Protein AF-A0A6G4AC34-F1 (afdb_monomer)

InterPro domains:
  IPR002347 Short-chain dehydrogenase/reductase SDR [PF13561] (2-42)
  IPR036291 NAD(P)-binding domain superfamily [SSF51735] (3-43)
  IPR050259 Short-chain dehydrogenases/reductases [PTHR42879] (2-43)

Solvent-accessible surface area (backbone atoms only — not comparable to full-atom values): 2987 Å² total; per-residue (Å²): 107,90,66,24,69,44,86,59,82,84,54,71,64,63,54,49,51,54,50,53,46,60,76,33,79,89,30,75,87,71,73,99,73,88,82,90,87,62,44,49,44,80,79,113

Sequence (44 aa):
MESAALKRLVEPEEVAEAVAFLCSPQAASMTGTDIVIDGGWTAR

Organism: NCBI:txid114699

Mean predicted aligned error: 3.21 Å

Structure (mmCIF, N/CA/C/O backbone):
data_AF-A0A6G4AC34-F1
#
_entry.id   AF-A0A6G4AC34-F1
#
loop_
_atom_site.group_PDB
_atom_site.id
_atom_site.type_symbol
_atom_site.label_atom_id
_atom_site.label_alt_id
_atom_site.label_comp_id
_atom_site.label_asym_id
_atom_site.label_entity_id
_atom_site.label_seq_id
_atom_site.pdbx_PDB_ins_code
_atom_site.Cartn_x
_atom_site.Cartn_y
_atom_site.Cartn_z
_atom_site.occupancy
_atom_site.B_iso_or_equiv
_atom_site.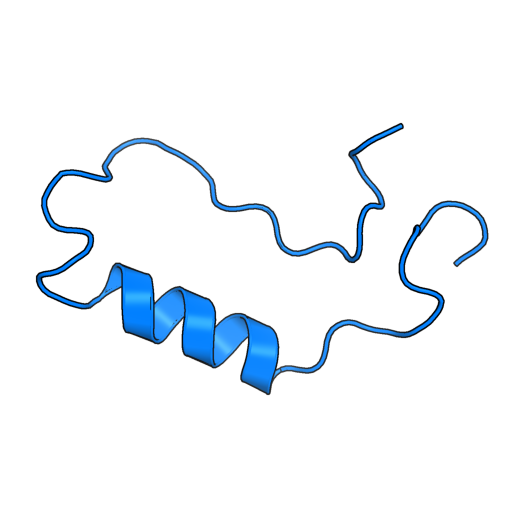auth_seq_id
_atom_site.auth_comp_id
_atom_site.auth_asym_id
_atom_site.auth_atom_id
_atom_site.pdbx_PDB_model_num
ATOM 1 N N . MET A 1 1 ? 4.687 -1.349 -21.281 1.00 61.84 1 MET A N 1
ATOM 2 C CA . MET A 1 1 ? 5.812 -1.441 -20.315 1.00 61.84 1 MET A CA 1
ATOM 3 C C . MET A 1 1 ? 6.938 -0.433 -20.561 1.00 61.84 1 MET A C 1
ATOM 5 O O . MET A 1 1 ? 7.839 -0.330 -19.732 1.00 61.84 1 MET A O 1
ATOM 9 N N . GLU A 1 2 ? 6.922 0.338 -21.652 1.00 70.75 2 GLU A N 1
ATOM 10 C CA . GLU A 1 2 ? 7.931 1.387 -21.865 1.00 70.75 2 GLU A CA 1
ATOM 11 C C . GLU A 1 2 ? 7.890 2.448 -20.747 1.00 70.75 2 GLU A C 1
ATOM 13 O O . GLU A 1 2 ? 8.942 2.830 -20.223 1.00 70.75 2 GLU A O 1
ATOM 18 N N . SER A 1 3 ? 6.677 2.789 -20.282 1.00 77.50 3 SER A N 1
ATOM 19 C CA . SER A 1 3 ? 6.433 3.784 -19.230 1.00 77.50 3 SER A CA 1
ATOM 20 C C . SER A 1 3 ? 6.641 3.301 -17.783 1.00 77.50 3 SER A C 1
ATOM 22 O O . SER A 1 3 ? 7.166 4.053 -16.970 1.00 77.50 3 SER A O 1
ATOM 24 N N . ALA A 1 4 ? 6.328 2.049 -17.440 1.00 88.56 4 ALA A N 1
ATOM 25 C CA . ALA A 1 4 ? 6.544 1.546 -16.074 1.00 88.56 4 ALA A CA 1
ATOM 26 C C . ALA A 1 4 ? 8.035 1.575 -15.688 1.00 88.56 4 ALA A C 1
ATOM 28 O O . ALA A 1 4 ? 8.886 1.171 -16.489 1.00 88.56 4 ALA A O 1
ATOM 29 N N . ALA A 1 5 ? 8.360 2.042 -14.482 1.00 91.94 5 ALA A N 1
ATOM 30 C CA . ALA A 1 5 ? 9.711 1.950 -13.927 1.00 91.94 5 ALA A CA 1
ATOM 31 C C . ALA A 1 5 ? 10.069 0.485 -13.637 1.00 91.94 5 ALA A C 1
ATOM 33 O O . ALA A 1 5 ? 11.141 0.010 -14.018 1.00 91.94 5 ALA A O 1
ATOM 34 N N . LEU A 1 6 ? 9.126 -0.257 -13.052 1.00 93.06 6 LEU A N 1
ATOM 35 C CA . LEU A 1 6 ? 9.231 -1.698 -12.887 1.00 93.06 6 LEU A CA 1
ATOM 36 C C . LEU A 1 6 ? 8.927 -2.381 -14.225 1.00 93.06 6 LEU A C 1
ATOM 38 O O . LEU A 1 6 ? 7.824 -2.307 -14.761 1.00 93.06 6 LEU A O 1
ATOM 42 N N . LYS A 1 7 ? 9.929 -3.056 -14.795 1.00 93.69 7 LYS A N 1
ATOM 43 C CA . LYS A 1 7 ? 9.835 -3.764 -16.085 1.00 93.69 7 LYS A CA 1
ATOM 44 C C . LYS A 1 7 ? 9.238 -5.165 -15.941 1.00 93.69 7 LYS A C 1
ATOM 46 O O . LYS A 1 7 ? 9.697 -6.109 -16.573 1.00 93.69 7 LYS A O 1
ATOM 51 N N . ARG A 1 8 ? 8.187 -5.277 -15.135 1.00 94.31 8 ARG A N 1
ATOM 52 C CA . ARG A 1 8 ? 7.349 -6.468 -14.979 1.00 94.31 8 ARG A CA 1
ATOM 53 C C . ARG A 1 8 ? 5.92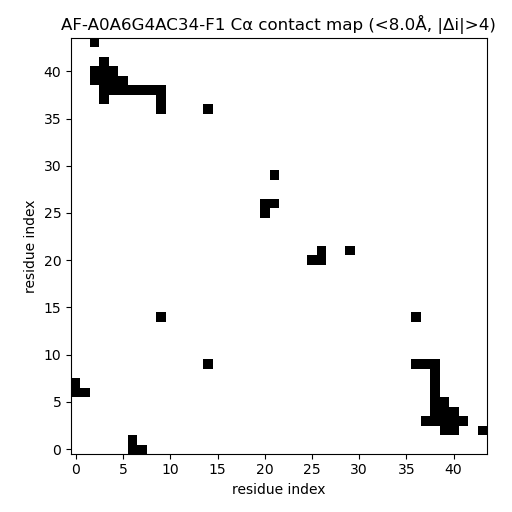9 -6.045 -14.623 1.00 94.31 8 ARG A C 1
ATOM 55 O O . ARG A 1 8 ? 5.698 -4.879 -14.308 1.00 94.31 8 ARG A O 1
ATOM 62 N N . LEU A 1 9 ? 4.996 -6.985 -14.687 1.00 94.31 9 LEU A N 1
ATOM 63 C CA . LEU A 1 9 ? 3.657 -6.763 -14.157 1.00 94.31 9 LEU A CA 1
ATOM 64 C C . LEU A 1 9 ? 3.700 -6.741 -12.624 1.00 94.31 9 LEU A C 1
ATOM 66 O O . LEU A 1 9 ? 4.591 -7.337 -12.014 1.00 94.31 9 LEU A O 1
ATOM 70 N N . VAL A 1 10 ? 2.755 -6.010 -12.035 1.00 95.44 10 VAL A N 1
ATOM 71 C CA . VAL A 1 10 ? 2.444 -6.114 -10.608 1.00 95.44 10 VAL A CA 1
ATOM 72 C C . VAL A 1 10 ? 1.773 -7.465 -10.393 1.00 95.44 10 VAL A C 1
ATOM 74 O O . VAL A 1 10 ? 0.840 -7.80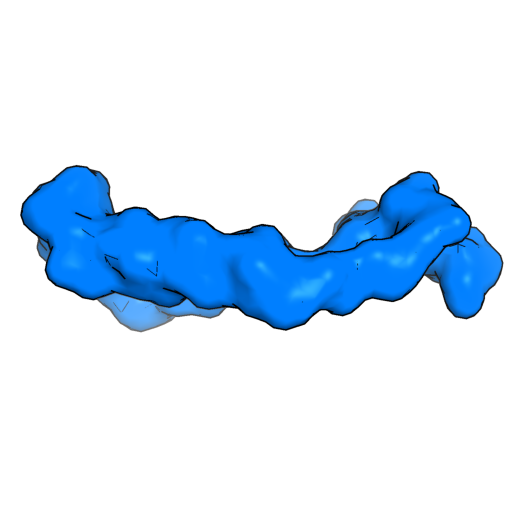6 -11.124 1.00 95.44 10 VAL A O 1
ATOM 77 N N . GLU A 1 11 ? 2.259 -8.221 -9.418 1.00 97.19 11 GLU A N 1
ATOM 78 C CA . GLU A 1 11 ? 1.685 -9.513 -9.061 1.00 97.19 11 GLU A CA 1
ATOM 79 C C . GLU A 1 11 ? 0.472 -9.321 -8.131 1.00 97.19 11 GLU A C 1
ATOM 81 O O . GLU A 1 11 ?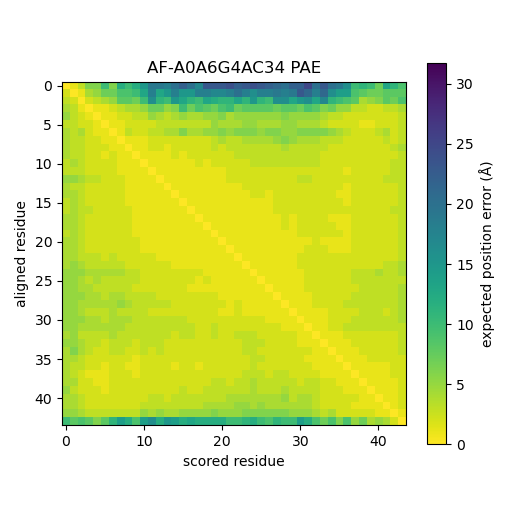 0.446 -8.372 -7.337 1.00 97.19 11 GLU A O 1
ATOM 86 N N . PRO A 1 12 ? -0.545 -10.201 -8.189 1.00 98.00 12 PRO A N 1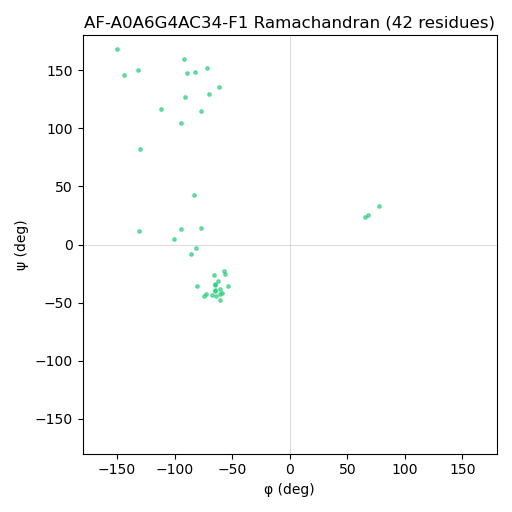
ATOM 87 C CA . PRO A 1 12 ? -1.733 -10.102 -7.337 1.00 98.00 12 PRO A CA 1
ATOM 88 C C . PRO A 1 12 ? -1.419 -10.019 -5.838 1.00 98.00 12 PRO A C 1
ATOM 90 O O . PRO A 1 12 ? -2.095 -9.301 -5.100 1.00 98.00 12 PRO A O 1
ATOM 93 N N . GLU A 1 13 ? -0.376 -10.713 -5.386 1.00 98.25 13 GLU A N 1
ATOM 94 C CA . GLU A 1 13 ? 0.056 -10.741 -3.990 1.00 98.25 13 GLU A CA 1
ATOM 95 C C . GLU A 1 13 ? 0.540 -9.365 -3.516 1.00 98.25 13 GLU A C 1
ATOM 97 O O . GLU A 1 13 ? 0.280 -8.983 -2.378 1.00 98.25 13 GLU A O 1
ATOM 102 N N . GLU A 1 14 ? 1.166 -8.569 -4.388 1.00 97.38 14 GLU A N 1
ATOM 103 C CA . GLU A 1 14 ? 1.603 -7.208 -4.046 1.00 97.38 14 GLU A CA 1
ATOM 104 C C . GLU A 1 14 ? 0.405 -6.291 -3.756 1.00 97.38 14 GLU A C 1
ATOM 106 O O . GLU A 1 14 ? 0.462 -5.443 -2.863 1.00 97.38 14 GLU A O 1
ATOM 111 N N . VAL A 1 15 ? -0.707 -6.487 -4.472 1.00 97.44 15 VAL A N 1
ATOM 112 C CA . VAL A 1 15 ? -1.965 -5.774 -4.209 1.00 97.44 15 VAL A CA 1
ATOM 113 C C . VAL A 1 15 ? -2.615 -6.289 -2.924 1.00 97.44 15 VAL A C 1
ATOM 115 O O . VAL A 1 15 ? -3.085 -5.490 -2.113 1.00 97.44 15 VAL A O 1
ATOM 118 N N . ALA A 1 16 ? -2.622 -7.607 -2.709 1.00 98.31 16 ALA A N 1
ATOM 119 C CA . ALA A 1 16 ? -3.209 -8.222 -1.522 1.00 98.31 16 ALA A CA 1
ATOM 120 C C . ALA A 1 16 ? -2.531 -7.752 -0.225 1.00 98.31 16 ALA A C 1
ATOM 122 O O . ALA A 1 16 ? -3.226 -7.421 0.734 1.00 98.31 16 ALA A O 1
ATOM 123 N N . GLU A 1 17 ? -1.202 -7.650 -0.205 1.00 98.25 17 GLU A N 1
ATOM 124 C CA . GLU A 1 17 ? -0.448 -7.150 0.952 1.00 98.25 17 GLU A CA 1
ATOM 125 C C . GLU A 1 17 ? -0.750 -5.673 1.249 1.00 98.25 17 GLU A C 1
ATOM 127 O O . GLU A 1 17 ? -0.935 -5.288 2.405 1.00 98.25 17 GLU A O 1
ATOM 132 N N . ALA A 1 18 ? -0.884 -4.834 0.217 1.00 97.81 18 ALA A N 1
ATOM 133 C CA . ALA A 1 18 ? -1.275 -3.438 0.404 1.00 97.81 18 ALA A CA 1
ATOM 134 C C . ALA A 1 18 ? -2.699 -3.306 0.973 1.00 97.81 18 ALA A C 1
ATOM 136 O O . ALA A 1 18 ? -2.944 -2.481 1.856 1.00 97.81 18 ALA A O 1
ATOM 137 N N . VAL A 1 19 ? -3.630 -4.150 0.515 1.00 98.12 19 VAL A N 1
ATOM 138 C CA . VAL A 1 19 ? -4.983 -4.236 1.081 1.00 98.12 19 VAL A CA 1
ATOM 139 C C . VAL A 1 19 ? -4.933 -4.725 2.530 1.00 98.12 19 VAL A C 1
ATOM 141 O O . VAL A 1 19 ? -5.583 -4.136 3.391 1.00 98.12 19 VAL A O 1
ATOM 144 N N . ALA A 1 20 ? -4.134 -5.752 2.830 1.00 98.44 20 ALA A N 1
ATOM 145 C CA . ALA A 1 20 ? -3.968 -6.265 4.187 1.00 98.44 20 ALA A CA 1
ATOM 146 C C . ALA A 1 20 ? -3.439 -5.182 5.141 1.00 98.44 20 ALA A C 1
ATOM 148 O O . ALA A 1 20 ? -3.963 -5.029 6.246 1.00 98.44 20 ALA A O 1
ATOM 149 N N . PHE A 1 21 ? -2.471 -4.373 4.696 1.00 98.12 21 PHE A N 1
ATOM 150 C CA . PHE A 1 21 ? -2.008 -3.196 5.429 1.00 98.12 21 PHE A CA 1
ATOM 151 C C . PHE A 1 21 ? -3.135 -2.176 5.654 1.00 98.12 21 PHE A C 1
ATOM 153 O O . PHE A 1 21 ? -3.335 -1.733 6.784 1.00 98.12 21 PHE A O 1
ATOM 160 N N . LEU A 1 22 ? -3.909 -1.832 4.622 1.00 97.88 22 LEU A N 1
ATOM 161 C CA . LEU A 1 22 ? -5.025 -0.886 4.749 1.00 97.88 22 LEU A CA 1
ATOM 162 C C . LEU A 1 22 ? -6.127 -1.368 5.704 1.00 97.88 22 LEU A C 1
ATOM 164 O O . LEU A 1 22 ? -6.763 -0.556 6.371 1.00 97.88 22 LEU A O 1
ATOM 168 N N . CYS A 1 23 ? -6.345 -2.678 5.803 1.00 98.00 23 CYS A N 1
ATOM 169 C CA . CYS A 1 23 ? -7.295 -3.273 6.743 1.00 98.00 23 CYS A CA 1
ATOM 170 C C . CYS A 1 23 ? -6.741 -3.428 8.171 1.00 98.00 23 CYS A C 1
ATOM 172 O O . CYS A 1 23 ? -7.461 -3.880 9.063 1.00 98.00 23 CYS A O 1
ATOM 174 N N . SER A 1 24 ? -5.474 -3.087 8.400 1.00 98.50 24 SER A N 1
ATOM 175 C CA . SER A 1 24 ? -4.805 -3.259 9.686 1.00 98.50 24 SER A CA 1
ATOM 176 C C . SER A 1 24 ? -4.907 -2.008 10.578 1.00 98.50 24 SER A C 1
ATOM 178 O O . SER A 1 24 ? -5.105 -0.897 10.078 1.00 98.50 24 SER A O 1
ATOM 180 N N . PRO A 1 25 ? -4.712 -2.131 11.908 1.00 98.50 25 PRO A N 1
ATOM 181 C CA . PRO A 1 25 ? -4.662 -0.977 12.813 1.00 98.50 25 PRO A CA 1
ATOM 182 C C . PRO A 1 25 ? -3.590 0.064 12.454 1.00 98.50 25 PRO A C 1
ATOM 184 O O . PRO A 1 25 ? -3.699 1.225 12.843 1.00 98.50 25 PRO A O 1
ATOM 187 N N . GLN A 1 26 ? -2.552 -0.331 11.716 1.00 98.31 26 GLN A N 1
ATOM 188 C CA . GLN A 1 26 ? -1.453 0.538 11.302 1.00 98.31 26 GLN A CA 1
ATOM 189 C C . GLN A 1 26 ? -1.916 1.636 10.334 1.00 98.31 26 GLN A C 1
ATOM 191 O O . GLN A 1 26 ? -1.319 2.711 10.307 1.00 98.31 26 GLN A O 1
ATOM 196 N N . ALA A 1 27 ? -2.999 1.403 9.590 1.00 98.25 27 ALA A N 1
ATOM 197 C CA . ALA A 1 27 ? -3.577 2.364 8.658 1.00 98.25 27 ALA A CA 1
ATOM 198 C C . ALA A 1 27 ? -4.724 3.198 9.269 1.00 98.25 27 ALA A C 1
ATOM 200 O O . ALA A 1 27 ? -5.434 3.881 8.539 1.00 98.25 27 ALA A O 1
ATOM 201 N N . ALA A 1 28 ? -4.914 3.194 10.598 1.00 98.19 28 ALA A N 1
ATOM 202 C CA . ALA A 1 28 ? -6.094 3.783 11.253 1.00 98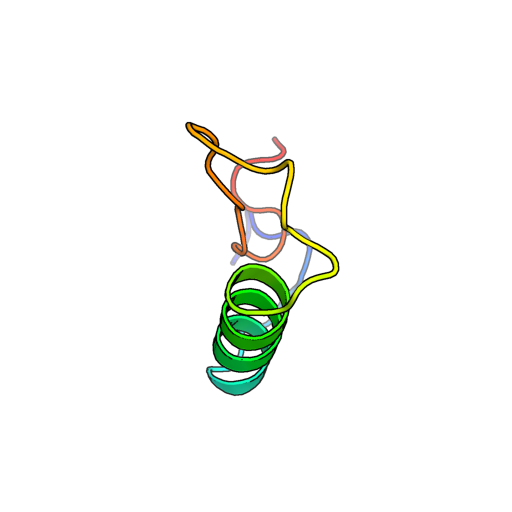.19 28 ALA A CA 1
ATOM 203 C C . ALA A 1 28 ? -6.356 5.273 10.942 1.00 98.19 28 ALA A C 1
ATOM 205 O O . ALA A 1 28 ? -7.497 5.723 11.023 1.00 98.19 28 ALA A O 1
ATOM 206 N N . SER A 1 29 ? -5.322 6.035 10.578 1.00 98.06 29 SER A N 1
ATOM 207 C CA . SER A 1 29 ? -5.436 7.457 10.218 1.00 98.06 29 SER A CA 1
ATOM 208 C C . SER A 1 29 ? -5.438 7.715 8.705 1.00 98.06 29 SER A C 1
ATOM 210 O O . SER A 1 29 ? -5.411 8.870 8.283 1.00 98.06 29 SER A O 1
ATOM 212 N N . MET A 1 30 ? -5.437 6.671 7.876 1.00 97.69 30 MET A N 1
ATOM 213 C CA . MET A 1 30 ? -5.445 6.780 6.418 1.00 97.69 30 MET A CA 1
ATOM 214 C C . MET A 1 30 ? -6.886 6.702 5.916 1.00 97.69 30 MET A C 1
ATOM 216 O O . MET A 1 30 ? -7.500 5.640 5.894 1.00 97.69 30 MET A O 1
ATOM 220 N N . THR A 1 31 ? -7.447 7.843 5.526 1.00 97.25 31 THR A N 1
ATOM 221 C CA . THR A 1 31 ? -8.819 7.942 5.014 1.00 97.25 31 THR A CA 1
ATOM 222 C C . TH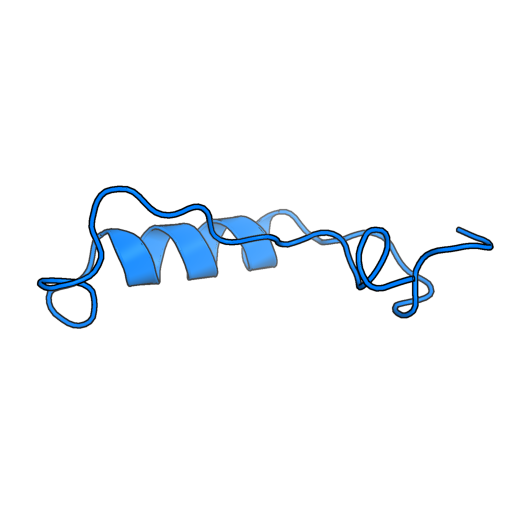R A 1 31 ? -8.901 8.997 3.915 1.00 97.25 31 THR A C 1
ATOM 224 O O . THR A 1 31 ? -8.177 9.990 3.956 1.00 97.25 31 THR A O 1
ATOM 227 N N . GLY A 1 32 ? -9.761 8.769 2.916 1.00 97.25 32 GLY A N 1
ATOM 228 C CA . GLY A 1 32 ? -9.978 9.700 1.803 1.00 97.25 32 GLY A CA 1
ATOM 229 C C . GLY A 1 32 ? -8.788 9.856 0.850 1.00 97.25 32 GLY A C 1
ATOM 230 O O . GLY A 1 32 ? -8.660 10.902 0.220 1.00 97.25 32 GLY A O 1
ATOM 231 N N . THR A 1 33 ? -7.915 8.850 0.761 1.00 96.62 33 THR A N 1
ATOM 232 C CA . THR A 1 33 ? -6.731 8.858 -0.109 1.00 96.62 33 THR A CA 1
ATOM 233 C C . THR A 1 33 ? -6.622 7.566 -0.906 1.00 96.62 33 THR A C 1
ATOM 235 O O . THR A 1 33 ? -6.998 6.500 -0.418 1.00 96.62 33 THR A O 1
ATOM 238 N N . ASP A 1 34 ? -6.032 7.665 -2.093 1.00 95.38 34 ASP A N 1
ATOM 239 C CA . ASP A 1 34 ? -5.675 6.519 -2.923 1.00 95.38 34 ASP A CA 1
ATOM 240 C C . ASP A 1 34 ? -4.262 6.015 -2.587 1.00 95.38 34 ASP A C 1
ATOM 242 O O . ASP A 1 34 ? -3.372 6.802 -2.251 1.00 95.38 34 ASP A O 1
ATOM 246 N N . ILE A 1 35 ? -4.043 4.703 -2.715 1.00 95.06 35 ILE A N 1
ATOM 247 C CA . ILE A 1 35 ? -2.710 4.085 -2.756 1.00 95.06 35 ILE A CA 1
ATOM 248 C C . ILE A 1 35 ? -2.489 3.543 -4.167 1.00 95.06 35 ILE A C 1
ATOM 250 O O . ILE A 1 35 ? -3.196 2.639 -4.609 1.00 95.06 35 ILE A O 1
ATOM 254 N N . VAL A 1 36 ? -1.496 4.087 -4.872 1.00 95.69 36 VAL A N 1
ATOM 255 C CA . VAL A 1 36 ? -1.183 3.703 -6.255 1.00 95.69 36 VAL A CA 1
ATOM 256 C C . VAL A 1 36 ? -0.160 2.566 -6.279 1.00 95.69 36 VAL A C 1
ATOM 258 O O . VAL A 1 36 ? 0.921 2.684 -5.705 1.00 95.69 36 VAL A O 1
ATOM 261 N N . ILE A 1 37 ? -0.493 1.481 -6.985 1.00 96.19 37 ILE A N 1
ATOM 262 C CA . ILE A 1 37 ? 0.363 0.301 -7.183 1.00 96.19 37 ILE A CA 1
ATOM 263 C C . ILE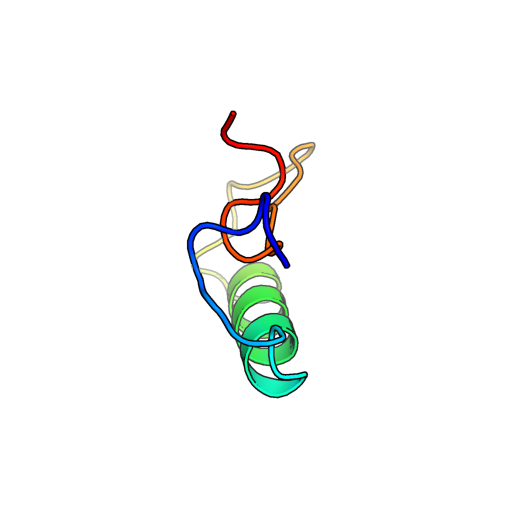 A 1 37 ? 0.395 -0.024 -8.681 1.00 96.19 37 ILE A C 1
ATOM 265 O O . 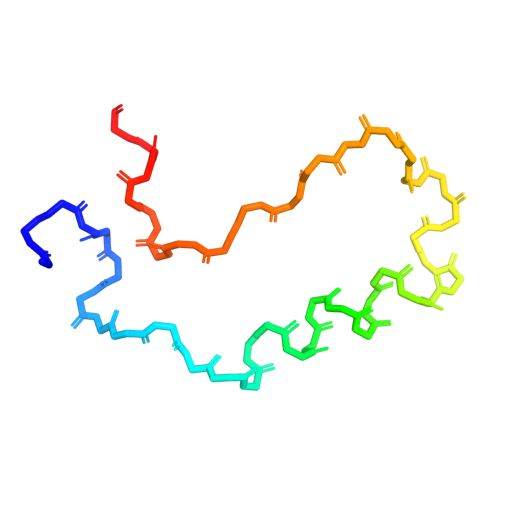ILE A 1 37 ? -0.374 -0.842 -9.176 1.00 96.19 37 ILE A O 1
ATOM 269 N N . ASP A 1 38 ? 1.249 0.666 -9.435 1.00 94.81 38 ASP A N 1
ATOM 270 C CA . ASP A 1 38 ? 1.242 0.622 -10.908 1.00 94.81 38 ASP A CA 1
ATOM 271 C C . ASP A 1 38 ? 2.627 0.369 -11.531 1.00 94.81 38 ASP A C 1
ATOM 273 O O . ASP A 1 38 ? 2.835 0.549 -12.733 1.00 94.81 38 ASP A O 1
ATOM 277 N N . GLY A 1 39 ? 3.606 -0.009 -10.706 1.00 94.31 39 GLY A N 1
ATOM 278 C CA . GLY A 1 39 ? 4.990 -0.189 -11.138 1.00 94.31 39 GLY A CA 1
ATOM 279 C C . GLY A 1 39 ? 5.679 1.102 -11.593 1.00 94.31 39 GLY A C 1
ATOM 280 O O . GLY A 1 39 ? 6.632 1.043 -12.375 1.00 94.31 39 GLY A O 1
ATOM 281 N N . GLY A 1 40 ? 5.215 2.265 -11.131 1.00 94.06 40 GLY A N 1
ATOM 282 C CA . GLY A 1 40 ? 5.748 3.577 -11.492 1.00 94.06 40 GLY A CA 1
ATOM 283 C C . GLY A 1 40 ? 5.286 4.042 -12.871 1.00 94.06 40 GLY A C 1
ATOM 284 O O . GLY A 1 40 ? 6.052 4.679 -13.590 1.00 94.06 40 GLY A O 1
ATOM 285 N N . TRP A 1 41 ? 4.073 3.673 -13.279 1.00 93.31 41 TRP A N 1
ATOM 286 C CA . TRP A 1 41 ? 3.510 4.076 -14.568 1.00 93.31 41 TRP A CA 1
ATOM 287 C C . TRP A 1 41 ? 3.072 5.544 -14.568 1.00 93.31 41 TRP A C 1
ATOM 289 O O . TRP A 1 41 ? 3.360 6.270 -15.518 1.00 93.31 41 TRP A O 1
ATOM 299 N N . THR A 1 42 ? 2.401 5.976 -13.502 1.00 92.81 42 THR A N 1
ATOM 300 C CA . THR A 1 42 ? 1.861 7.334 -13.322 1.00 92.81 42 THR A CA 1
ATOM 301 C C . THR A 1 42 ? 2.871 8.330 -12.755 1.00 92.81 42 THR A C 1
ATOM 303 O O . THR A 1 42 ? 2.606 9.524 -12.749 1.00 92.81 42 THR A O 1
ATOM 306 N N . ALA A 1 43 ? 4.046 7.870 -12.322 1.00 90.94 43 ALA A N 1
ATOM 307 C CA . ALA A 1 43 ? 5.091 8.699 -11.714 1.00 90.94 43 ALA A CA 1
ATOM 308 C C . ALA A 1 43 ? 5.914 9.541 -12.718 1.00 90.94 43 ALA A C 1
ATOM 310 O O . ALA A 1 43 ? 6.998 10.009 -12.369 1.00 90.94 43 ALA A O 1
ATOM 311 N N . ARG A 1 44 ? 5.453 9.676 -13.967 1.00 76.31 44 ARG A N 1
ATOM 312 C CA . ARG A 1 44 ? 6.147 10.397 -15.044 1.00 76.31 44 ARG A CA 1
ATOM 313 C C . ARG A 1 44 ? 5.604 11.799 -15.249 1.00 76.31 44 ARG A C 1
ATOM 315 O O . ARG A 1 44 ? 4.369 11.957 -15.167 1.00 76.31 44 ARG A O 1
#

Nearest PDB structures (foldseek):
  2foi-assembly1_C  TM=8.859E-01  e=5.602E-02  Plasmodium falciparum 3D7
  3lls-assembly1_B  TM=8.952E-01  e=8.166E-02  Mycobacterium tuberculosis H37Ra
  3lls-assembly1_A  TM=8.923E-01  e=1.384E-01  Mycobacterium tuberculosis H37Ra

Foldseek 3Di:
DVQACPPDFDDPVNVVVVVVCCPDPVVVVPPPDDDDDGNRNPVD

Radius of gyration: 12.44 Å; Cα contacts (8 Å, |Δi|>4): 28; chains: 1; bounding box: 20×21×35 Å

Secondary structure (DSSP, 8-state):
--S-SSSSPPPHHHHHHHHHHHTSGGGTT--S-----SSSSS--

pLDDT: mean 93.91, std 7.65, range [61.84, 98.5]